Protein AF-A0A8B3NKM3-F1 (afdb_monomer_lite)

Sequence (75 aa):
LLLTLRSNEAYRLLAFDDDLFLSELTKLCRGRLGKMTLASKRHTYPLVTTWAHKFRAPSAALIGDAAIGMHPVTA

Radius of gyration: 18.04 Å; chains: 1; bounding box: 37×20×53 Å

Secondary structure (DSSP, 8-state):
------HHHHHHHHTS-HHHHHHHHHHHTTTTT-S----S-------EEEE-S-SEETTEE--GGGTEEEETS--

pLDDT: mean 87.66, std 10.46, range [41.59, 96.88]

Foldseek 3Di:
DDDDDDPVVVVVLVPDDQVVNQVVVCVVVVVPVPRDHDPDDDDDDDWDWDADPDQDDVVDGQDDSSHTNTVPPDD

Structure (mmCIF, N/CA/C/O backbone):
data_AF-A0A8B3NKM3-F1
#
_entry.id   AF-A0A8B3NKM3-F1
#
loop_
_atom_site.group_PDB
_atom_site.id
_atom_site.type_symbol
_atom_site.label_atom_id
_atom_site.label_alt_id
_atom_site.label_comp_id
_atom_site.label_asym_id
_atom_site.label_entity_id
_atom_site.label_seq_id
_atom_site.pdbx_PDB_ins_code
_atom_site.Cartn_x
_atom_site.Cartn_y
_atom_site.Cartn_z
_atom_site.occupancy
_atom_site.B_iso_or_equiv
_atom_site.auth_seq_id
_atom_site.auth_comp_id
_atom_site.auth_asym_id
_atom_site.auth_atom_id
_atom_site.pdbx_PDB_model_num
ATOM 1 N N . LEU A 1 1 ? -1.087 4.034 11.126 1.00 86.56 1 LEU A N 1
ATOM 2 C CA . LEU A 1 1 ? -0.756 2.592 11.057 1.00 86.56 1 LEU A CA 1
ATOM 3 C C . LEU A 1 1 ? -0.800 2.169 9.595 1.00 86.56 1 LEU A C 1
ATOM 5 O O . LEU A 1 1 ? -1.773 2.509 8.935 1.00 86.56 1 LEU A O 1
ATOM 9 N N . LEU A 1 2 ? 0.232 1.484 9.100 1.00 89.88 2 LEU A N 1
ATOM 10 C CA . LEU A 1 2 ? 0.245 0.873 7.767 1.00 89.88 2 LEU A CA 1
ATOM 11 C C . LEU A 1 2 ? 0.093 -0.642 7.915 1.00 89.88 2 LEU A C 1
ATOM 13 O O . LEU A 1 2 ? 0.758 -1.242 8.758 1.00 89.88 2 LEU A O 1
ATOM 17 N N . LEU A 1 3 ? -0.785 -1.239 7.110 1.00 90.62 3 LEU A N 1
ATOM 18 C CA . LEU A 1 3 ? -1.026 -2.678 7.081 1.00 90.62 3 LEU A CA 1
ATOM 19 C C . LEU A 1 3 ? -0.931 -3.185 5.649 1.00 90.62 3 LEU A C 1
ATOM 21 O O . LEU A 1 3 ? -1.619 -2.679 4.764 1.00 90.62 3 LEU A O 1
ATOM 25 N N . THR A 1 4 ? -0.124 -4.223 5.455 1.00 91.88 4 THR A N 1
ATOM 26 C CA . THR A 1 4 ? -0.074 -4.981 4.206 1.00 91.88 4 THR A CA 1
ATOM 27 C C . THR A 1 4 ? -0.878 -6.256 4.393 1.00 91.88 4 THR A C 1
ATOM 29 O O . THR A 1 4 ? -0.530 -7.093 5.224 1.00 91.88 4 THR A O 1
ATOM 32 N N . LEU A 1 5 ? -1.962 -6.392 3.635 1.00 92.50 5 LEU A N 1
ATOM 33 C CA . LEU A 1 5 ? -2.895 -7.516 3.705 1.00 92.50 5 LEU A CA 1
ATOM 34 C C . LEU A 1 5 ? -3.110 -8.105 2.315 1.00 92.50 5 LEU A C 1
ATOM 36 O O . LEU A 1 5 ? -2.806 -7.469 1.301 1.00 92.50 5 LEU A O 1
ATOM 40 N N . ARG A 1 6 ? -3.682 -9.310 2.249 1.00 92.31 6 ARG A N 1
ATOM 41 C CA . ARG A 1 6 ? -4.209 -9.817 0.979 1.00 92.31 6 ARG A CA 1
ATOM 42 C C . ARG A 1 6 ? -5.376 -8.932 0.528 1.00 92.31 6 ARG A C 1
ATOM 44 O O . ARG A 1 6 ? -6.124 -8.413 1.354 1.00 92.31 6 ARG A O 1
ATOM 51 N N . SER A 1 7 ? -5.554 -8.766 -0.784 1.00 90.31 7 SER A N 1
ATOM 52 C CA . SER A 1 7 ? -6.553 -7.837 -1.335 1.00 90.31 7 SER A CA 1
ATOM 53 C C . SER A 1 7 ? -7.968 -8.119 -0.825 1.00 90.31 7 SER A C 1
ATOM 55 O O . SER A 1 7 ? -8.683 -7.200 -0.444 1.00 90.31 7 SER A O 1
ATOM 57 N N . ASN A 1 8 ? -8.360 -9.393 -0.749 1.00 92.88 8 ASN A N 1
ATOM 58 C CA . ASN A 1 8 ? -9.663 -9.810 -0.226 1.00 92.88 8 ASN A CA 1
ATOM 59 C C . ASN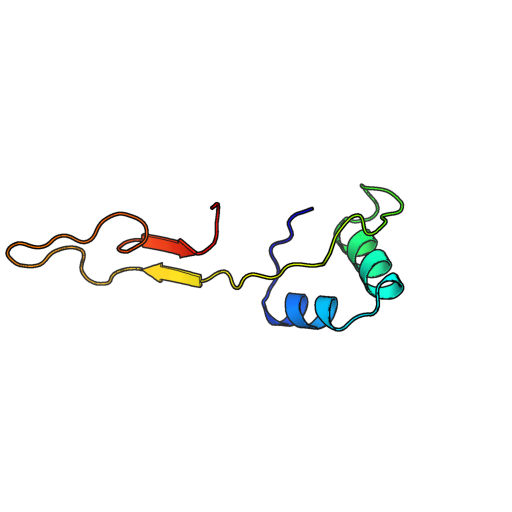 A 1 8 ? -9.868 -9.443 1.256 1.00 92.88 8 ASN A C 1
ATOM 61 O O . ASN A 1 8 ? -10.967 -9.049 1.641 1.00 92.88 8 ASN A O 1
ATOM 65 N N . GLU A 1 9 ? -8.829 -9.550 2.083 1.00 93.38 9 GLU A N 1
ATOM 66 C CA . GLU A 1 9 ? -8.871 -9.165 3.497 1.00 93.38 9 GLU A CA 1
ATOM 67 C C . GLU A 1 9 ? -8.971 -7.647 3.654 1.00 93.38 9 GLU A C 1
ATOM 69 O O . GLU A 1 9 ? -9.780 -7.165 4.447 1.00 93.38 9 GLU A O 1
ATOM 74 N N . ALA A 1 10 ? -8.211 -6.893 2.851 1.00 93.12 10 ALA A N 1
ATOM 75 C CA . ALA A 1 10 ? -8.290 -5.438 2.821 1.00 93.12 10 ALA A CA 1
ATOM 76 C C . ALA A 1 10 ? -9.706 -4.970 2.451 1.00 93.12 10 ALA A C 1
ATOM 78 O O . ALA A 1 10 ? -10.294 -4.181 3.188 1.00 93.12 10 ALA A O 1
ATOM 79 N N . TYR A 1 11 ? -10.295 -5.508 1.375 1.00 91.81 11 TYR A N 1
ATOM 80 C CA . TYR A 1 11 ? -11.670 -5.181 0.976 1.00 91.81 11 TYR A CA 1
ATOM 81 C C . TYR A 1 11 ? -12.693 -5.503 2.066 1.00 91.81 11 TYR A C 1
ATOM 83 O O . TYR A 1 11 ? -13.592 -4.701 2.311 1.00 91.81 11 TYR A O 1
ATOM 91 N N . ARG A 1 12 ? -12.540 -6.638 2.759 1.00 93.06 12 ARG A N 1
ATOM 92 C CA . ARG A 1 12 ? -13.428 -7.009 3.867 1.00 93.06 12 ARG A CA 1
ATOM 93 C C . ARG A 1 12 ? -13.355 -6.003 5.017 1.00 93.06 12 ARG A C 1
ATOM 95 O O . ARG A 1 12 ? -14.397 -5.571 5.491 1.00 93.06 12 ARG A O 1
ATOM 102 N N . LEU A 1 13 ? -12.153 -5.605 5.435 1.00 93.44 13 LEU A N 1
ATOM 103 C CA . LEU A 1 13 ? -11.973 -4.627 6.516 1.00 93.44 13 LEU A CA 1
ATOM 104 C C . LEU A 1 13 ? -12.548 -3.251 6.167 1.00 93.44 13 LEU A C 1
ATOM 106 O O . LEU A 1 13 ? -13.058 -2.555 7.039 1.00 93.44 13 LEU A O 1
ATOM 110 N N . LEU A 1 14 ? -12.472 -2.847 4.901 1.00 91.88 14 LEU A N 1
ATOM 111 C CA . LEU A 1 14 ? -12.977 -1.548 4.451 1.00 91.88 14 LEU A CA 1
ATOM 112 C C . LEU A 1 14 ? -14.498 -1.474 4.387 1.00 91.88 14 LEU A C 1
ATOM 114 O O . LEU A 1 14 ? -15.046 -0.381 4.490 1.00 91.88 14 LEU A O 1
ATOM 118 N N . ALA A 1 15 ? -15.163 -2.616 4.220 1.00 93.75 15 ALA A N 1
ATOM 119 C CA . ALA A 1 15 ? -16.618 -2.702 4.209 1.00 93.75 15 ALA A CA 1
ATOM 120 C C . ALA A 1 15 ? -17.239 -2.581 5.611 1.00 93.75 15 ALA A C 1
ATOM 122 O O . ALA A 1 1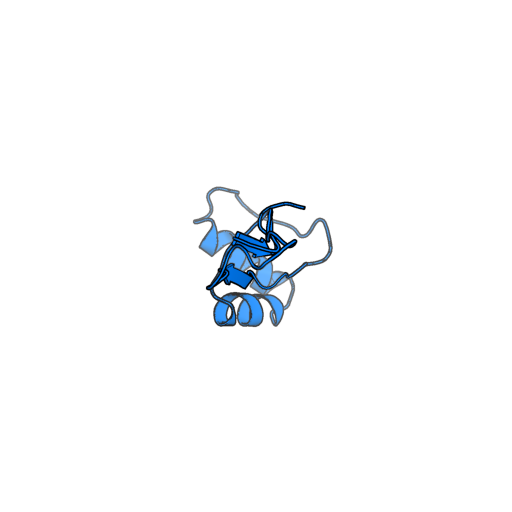5 ? -18.452 -2.423 5.724 1.00 93.75 15 ALA A O 1
ATOM 123 N N . PHE A 1 16 ? -16.433 -2.671 6.672 1.00 94.88 16 PHE A N 1
ATOM 124 C CA . PHE A 1 16 ? -16.914 -2.525 8.040 1.00 94.88 16 PHE A CA 1
ATOM 125 C C . PHE A 1 16 ? -17.214 -1.071 8.400 1.00 94.88 16 PHE A C 1
ATOM 127 O O . PHE A 1 16 ? -16.582 -0.127 7.902 1.00 94.88 16 PHE A O 1
ATOM 134 N N . ASP A 1 17 ? -18.157 -0.914 9.326 1.00 94.62 17 ASP A N 1
ATOM 135 C CA . ASP A 1 17 ? -18.293 0.315 10.095 1.00 94.62 17 ASP A CA 1
ATOM 136 C C . ASP A 1 17 ? -17.047 0.565 10.963 1.00 94.62 17 ASP A C 1
ATOM 138 O O . ASP A 1 17 ? -16.127 -0.256 11.054 1.00 94.62 17 ASP A O 1
ATOM 1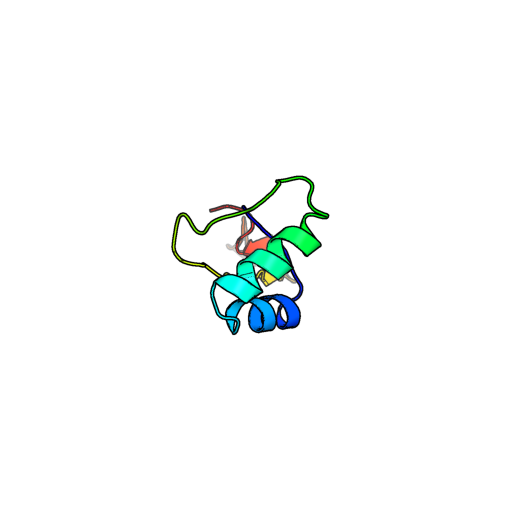42 N N . ASP A 1 18 ? -16.993 1.750 11.561 1.00 93.69 18 ASP A N 1
ATOM 143 C CA . ASP A 1 18 ? -15.812 2.202 12.286 1.00 93.69 18 ASP A CA 1
ATOM 144 C C . ASP A 1 18 ? -15.545 1.370 13.556 1.00 93.69 18 ASP A C 1
ATOM 146 O O . ASP A 1 18 ? -14.385 1.083 13.863 1.00 93.69 18 ASP A O 1
ATOM 150 N N . ASP A 1 19 ? -16.588 0.917 14.257 1.00 93.38 19 ASP A N 1
ATOM 151 C CA . ASP A 1 19 ? -16.455 0.144 15.497 1.00 93.38 19 ASP A CA 1
ATOM 152 C C . ASP A 1 19 ? -15.919 -1.268 15.231 1.00 93.38 19 ASP A C 1
ATOM 154 O O . ASP A 1 19 ? -14.965 -1.723 15.880 1.00 93.38 19 ASP A O 1
ATOM 158 N N . LEU A 1 20 ? -16.481 -1.960 14.236 1.00 94.75 20 LEU A N 1
ATOM 159 C CA . LEU A 1 20 ? -16.004 -3.271 13.805 1.00 94.75 20 LEU A CA 1
ATOM 160 C C . LEU A 1 20 ? -14.594 -3.177 13.222 1.00 94.75 20 LEU A C 1
ATOM 162 O O . LEU A 1 20 ? -13.748 -4.014 13.543 1.00 94.75 20 LEU A O 1
ATOM 166 N N . PHE A 1 21 ? -14.301 -2.138 12.434 1.00 94.56 21 PHE A N 1
ATOM 167 C CA . PHE A 1 21 ? -12.960 -1.902 11.906 1.00 94.56 21 PHE A CA 1
ATOM 168 C C . PHE A 1 21 ? -11.922 -1.769 13.028 1.00 94.56 21 PHE A C 1
ATOM 170 O O . PHE A 1 21 ? -10.889 -2.436 12.984 1.00 94.56 21 PHE A O 1
ATOM 177 N N . LEU A 1 22 ? -12.186 -0.951 14.052 1.00 94.25 22 LEU A N 1
ATOM 178 C CA . LEU A 1 22 ? -11.259 -0.738 15.171 1.00 94.25 22 LEU A CA 1
ATOM 179 C C . LEU A 1 22 ? -11.071 -1.997 16.030 1.00 94.25 22 LEU A C 1
ATOM 181 O O . LEU A 1 22 ? -9.955 -2.273 16.487 1.00 94.25 22 LEU A O 1
ATOM 185 N N . SER A 1 23 ? -12.135 -2.779 16.225 1.00 93.50 23 SER A N 1
ATOM 186 C CA . SER A 1 23 ? -12.075 -4.069 16.920 1.00 93.50 23 SER A CA 1
ATOM 187 C C . SER A 1 23 ? -11.176 -5.060 16.177 1.00 93.50 23 SER A C 1
ATOM 189 O O . SER A 1 23 ? -10.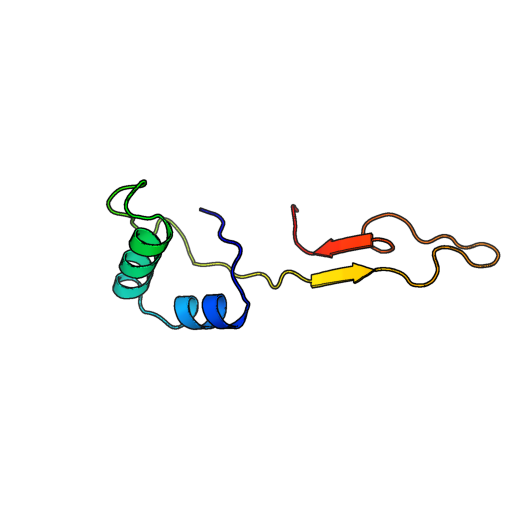240 -5.616 16.761 1.00 93.50 23 SER A O 1
ATOM 191 N N . GLU A 1 24 ? -11.383 -5.223 14.870 1.00 93.62 24 GLU A N 1
ATOM 192 C CA . GLU A 1 24 ? -10.562 -6.108 14.040 1.00 93.62 24 GLU A CA 1
ATOM 193 C C . GLU A 1 24 ? -9.116 -5.615 13.925 1.00 93.62 24 GLU A C 1
ATOM 195 O O . GLU A 1 24 ? -8.181 -6.412 14.003 1.00 93.62 24 GLU A O 1
ATOM 200 N N . LEU A 1 25 ? -8.900 -4.300 13.850 1.00 93.19 25 LEU A N 1
ATOM 201 C CA . LEU A 1 25 ? -7.566 -3.704 13.845 1.00 93.19 25 LEU A CA 1
ATOM 202 C C . LEU A 1 25 ? -6.796 -4.026 15.131 1.00 93.19 25 LEU A C 1
ATOM 204 O O . LEU A 1 25 ? -5.633 -4.432 15.093 1.00 93.19 25 LEU A O 1
ATOM 208 N N . THR A 1 26 ? -7.473 -3.914 16.274 1.00 92.81 26 THR A N 1
ATOM 209 C CA . THR A 1 26 ? -6.905 -4.253 17.581 1.00 92.81 26 THR A CA 1
ATOM 210 C C . THR A 1 26 ? -6.537 -5.738 17.645 1.00 92.81 26 THR A C 1
ATOM 212 O O . THR A 1 26 ? -5.454 -6.082 18.131 1.00 92.81 26 THR A O 1
ATOM 215 N N . LYS A 1 27 ? -7.386 -6.626 17.107 1.00 92.19 27 LYS A N 1
ATOM 216 C CA . LYS A 1 27 ? -7.108 -8.070 17.013 1.00 92.19 27 LYS A CA 1
ATOM 217 C C . LYS A 1 27 ? -5.913 -8.373 16.108 1.00 92.19 27 LYS A C 1
ATOM 219 O O . LYS A 1 27 ? -5.037 -9.133 16.519 1.00 92.19 27 LYS A O 1
ATOM 224 N N . LEU A 1 28 ? -5.821 -7.749 14.930 1.00 91.31 28 LEU A N 1
ATOM 225 C CA . LEU A 1 28 ? -4.683 -7.896 14.008 1.00 91.31 28 LEU A CA 1
ATOM 226 C C . LEU A 1 28 ? -3.363 -7.474 14.665 1.00 91.31 28 LEU A C 1
ATOM 228 O O . LEU A 1 28 ? -2.345 -8.153 14.528 1.00 91.31 28 LEU A O 1
ATOM 232 N N . CYS A 1 29 ? -3.390 -6.403 15.460 1.00 92.12 29 CYS A N 1
ATOM 233 C CA . CYS A 1 29 ? -2.252 -5.955 16.261 1.00 92.12 29 CYS A CA 1
ATOM 234 C C . CYS A 1 29 ? -2.059 -6.746 17.571 1.00 92.12 29 CYS A C 1
ATOM 236 O O . CYS A 1 29 ? -1.207 -6.381 18.386 1.00 92.12 29 CYS A O 1
ATOM 238 N N . ARG A 1 30 ? -2.828 -7.822 17.795 1.00 93.12 30 ARG A N 1
ATOM 239 C CA . ARG A 1 30 ? -2.806 -8.671 19.000 1.00 93.12 30 ARG A CA 1
ATOM 240 C C . ARG A 1 30 ? -2.946 -7.873 20.304 1.00 93.12 30 ARG A C 1
ATOM 242 O O . ARG A 1 30 ? -2.302 -8.193 21.298 1.00 93.12 30 ARG A O 1
ATOM 249 N N . GLY A 1 31 ? -3.705 -6.778 20.280 1.00 91.19 31 GLY A N 1
ATOM 250 C CA . GLY A 1 31 ? -3.906 -5.883 21.424 1.00 91.19 31 GLY A CA 1
ATOM 251 C C . GLY A 1 31 ? -2.674 -5.081 21.861 1.00 91.19 31 GLY A C 1
ATOM 252 O O . GLY A 1 31 ? -2.756 -4.324 22.823 1.00 91.19 31 GLY A O 1
ATOM 253 N N . ARG A 1 32 ? -1.534 -5.186 21.162 1.00 92.88 32 ARG A N 1
ATOM 254 C CA . ARG A 1 32 ? -0.262 -4.567 21.585 1.00 92.88 32 ARG A CA 1
ATOM 255 C C . ARG A 1 32 ? -0.261 -3.039 21.553 1.00 92.88 32 ARG A C 1
ATOM 257 O O . ARG A 1 32 ? 0.603 -2.432 22.173 1.00 92.88 32 ARG A O 1
ATOM 264 N N . LEU A 1 33 ? -1.189 -2.438 20.812 1.00 91.31 33 LEU A N 1
ATOM 265 C CA . LEU A 1 33 ? -1.327 -0.985 20.675 1.00 91.31 33 LEU A CA 1
ATOM 266 C C . LEU A 1 33 ? -2.443 -0.408 21.564 1.00 91.31 33 LEU A C 1
ATOM 268 O O . LEU A 1 33 ? -2.726 0.783 21.485 1.00 91.31 33 LEU A O 1
ATOM 272 N N . GLY A 1 34 ? -3.069 -1.235 22.410 1.00 91.00 34 GLY A N 1
ATOM 273 C CA . GLY A 1 34 ? -4.194 -0.824 23.246 1.00 91.00 34 GLY A CA 1
ATOM 274 C C . GLY A 1 34 ? -5.462 -0.519 22.443 1.00 91.00 34 GLY A C 1
ATOM 275 O O . GLY A 1 34 ? -5.625 -0.967 21.307 1.00 91.00 34 GLY A O 1
ATOM 276 N N . LYS A 1 35 ? -6.384 0.229 23.059 1.00 88.44 35 LYS A N 1
ATOM 277 C CA . LYS A 1 35 ? -7.632 0.656 22.417 1.00 88.44 35 LYS A CA 1
ATOM 278 C C . LYS A 1 35 ? -7.329 1.719 21.360 1.00 88.44 35 LYS A C 1
ATOM 280 O O . LYS A 1 35 ? -6.812 2.784 21.685 1.00 88.44 35 LYS A O 1
ATOM 285 N N . MET A 1 36 ? -7.678 1.430 20.111 1.00 90.00 36 MET A N 1
ATOM 286 C CA . MET A 1 36 ? -7.421 2.309 18.970 1.00 90.00 36 MET A CA 1
ATOM 287 C C . MET A 1 36 ? -8.634 3.195 18.660 1.00 90.00 36 MET A C 1
ATOM 289 O O . MET A 1 36 ? -9.774 2.800 18.893 1.00 90.00 36 MET A O 1
ATOM 293 N N . THR A 1 37 ? -8.385 4.377 18.098 1.00 92.12 37 THR A N 1
ATOM 294 C CA . THR A 1 37 ? -9.408 5.300 17.583 1.00 92.12 37 THR A CA 1
ATOM 295 C C . THR A 1 37 ? -9.036 5.764 16.174 1.00 92.12 37 THR A C 1
ATOM 297 O O . THR A 1 37 ? -7.863 5.740 15.788 1.00 92.12 37 THR A O 1
ATOM 300 N N . LEU A 1 38 ? -10.031 6.169 15.379 1.00 92.38 38 LEU A N 1
ATOM 301 C CA . LEU A 1 38 ? -9.791 6.738 14.052 1.00 92.38 38 LEU A CA 1
ATOM 302 C C . LEU A 1 38 ? -9.366 8.205 14.175 1.00 92.38 38 LEU A C 1
ATOM 304 O O . LEU A 1 38 ? -10.129 9.043 14.644 1.00 92.38 38 LEU A O 1
ATOM 308 N N . ALA A 1 39 ? -8.150 8.509 13.721 1.00 92.62 39 ALA A N 1
ATOM 309 C CA . ALA A 1 39 ? -7.631 9.877 13.636 1.00 92.62 39 ALA A CA 1
ATOM 310 C C . ALA A 1 39 ? -7.792 10.497 12.233 1.00 92.62 39 ALA A C 1
ATOM 312 O O . ALA A 1 39 ? -7.602 11.698 12.058 1.00 92.62 39 ALA A O 1
ATOM 313 N N . SER A 1 40 ? -8.104 9.685 11.218 1.00 91.75 40 SER A N 1
ATOM 314 C CA . SER A 1 40 ? -8.221 10.108 9.820 1.00 91.75 40 SER A CA 1
ATOM 315 C C . SER A 1 40 ? -9.072 9.131 9.003 1.00 91.75 40 SER A C 1
ATOM 317 O O . SER A 1 40 ? -9.461 8.063 9.484 1.00 91.75 40 SER A O 1
ATOM 319 N N . LYS A 1 41 ? -9.352 9.492 7.742 1.00 91.31 41 LYS A N 1
ATOM 320 C CA . LYS A 1 41 ? -10.000 8.591 6.781 1.00 91.31 41 LYS A CA 1
ATOM 321 C C . LYS A 1 41 ? -9.119 7.372 6.487 1.00 91.31 41 LYS A C 1
ATOM 323 O O . LYS A 1 41 ? -7.890 7.440 6.500 1.00 91.31 41 LYS A O 1
ATOM 328 N N . ARG A 1 42 ? -9.780 6.257 6.182 1.0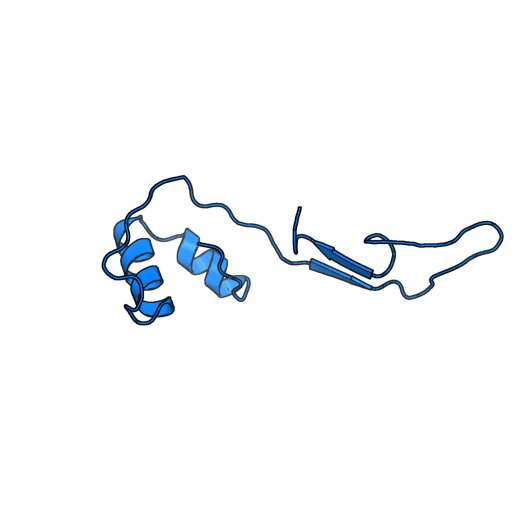0 91.44 42 ARG A N 1
ATOM 329 C CA . ARG A 1 42 ? -9.152 5.005 5.749 1.00 91.44 42 ARG A CA 1
ATOM 330 C C . ARG A 1 42 ? -8.713 5.138 4.286 1.00 91.44 42 ARG A C 1
ATOM 332 O O . ARG A 1 42 ? -9.495 5.583 3.451 1.00 91.44 42 ARG A O 1
ATOM 339 N N . HIS A 1 43 ? -7.474 4.750 3.988 1.00 90.25 43 HIS A N 1
ATOM 340 C CA . HIS A 1 43 ? -6.899 4.786 2.641 1.00 90.25 43 HIS A CA 1
ATOM 341 C C . HIS A 1 43 ? -6.392 3.408 2.231 1.00 90.25 43 HIS A C 1
ATOM 343 O O . HIS A 1 43 ? -5.942 2.629 3.072 1.00 90.25 43 HIS A O 1
ATOM 349 N N . THR A 1 44 ? -6.480 3.110 0.935 1.00 89.69 44 THR A N 1
ATOM 350 C CA . THR A 1 44 ? -6.266 1.762 0.403 1.00 89.69 44 THR A CA 1
ATOM 351 C C . THR A 1 44 ? -5.551 1.860 -0.922 1.00 89.69 44 THR A C 1
ATOM 353 O O . THR A 1 44 ? -6.016 2.575 -1.810 1.00 89.69 44 THR A O 1
ATOM 356 N N . TYR A 1 45 ? -4.467 1.110 -1.070 1.00 88.06 45 TYR A N 1
ATOM 357 C CA . TYR A 1 45 ? -3.679 1.113 -2.290 1.00 88.06 45 TYR A CA 1
ATOM 358 C C . TYR A 1 45 ? -3.339 -0.333 -2.652 1.00 88.06 45 TYR A C 1
ATOM 360 O O . TYR A 1 45 ? -2.795 -1.047 -1.804 1.00 88.06 45 TYR A O 1
ATOM 368 N N . PRO A 1 46 ? -3.693 -0.810 -3.859 1.00 85.12 46 PRO A N 1
ATOM 369 C CA . PRO A 1 46 ? -3.285 -2.136 -4.290 1.00 85.12 46 PRO A CA 1
ATOM 370 C C . PRO A 1 46 ? -1.764 -2.162 -4.447 1.00 85.12 46 PRO A C 1
ATOM 372 O O . PRO A 1 46 ? -1.199 -1.304 -5.118 1.00 85.12 46 PRO A O 1
ATOM 375 N N . LEU A 1 47 ? -1.114 -3.152 -3.835 1.00 86.19 47 LEU A N 1
ATOM 376 C CA . LEU A 1 47 ? 0.311 -3.402 -4.029 1.00 86.19 47 LEU A CA 1
ATOM 377 C C . LEU A 1 47 ? 0.493 -4.263 -5.277 1.00 86.19 47 LEU A C 1
ATOM 379 O O . LEU A 1 47 ? 0.150 -5.446 -5.283 1.00 86.19 47 LEU A O 1
ATOM 383 N N . VAL A 1 48 ? 1.011 -3.654 -6.335 1.00 82.50 48 VAL A N 1
ATOM 384 C CA . VAL A 1 48 ? 1.283 -4.278 -7.628 1.00 82.50 48 VAL A CA 1
ATOM 385 C C . VAL A 1 48 ? 2.788 -4.347 -7.826 1.00 82.50 48 VAL A C 1
ATOM 387 O O . VAL A 1 48 ? 3.493 -3.359 -7.643 1.00 82.50 48 VAL A O 1
ATOM 390 N N . THR A 1 49 ? 3.287 -5.515 -8.216 1.00 83.00 49 THR A N 1
ATOM 391 C CA . THR A 1 49 ? 4.697 -5.691 -8.568 1.00 83.00 49 THR A CA 1
ATOM 392 C C . THR A 1 49 ? 4.852 -5.678 -10.081 1.00 83.00 49 THR A C 1
ATOM 394 O O . THR A 1 49 ? 4.220 -6.465 -10.783 1.00 83.00 49 THR A O 1
ATOM 397 N N . THR A 1 50 ? 5.721 -4.804 -10.571 1.00 82.62 50 THR A N 1
ATOM 398 C CA . THR A 1 50 ? 6.173 -4.775 -11.958 1.00 82.62 50 THR A CA 1
ATOM 399 C C . THR A 1 50 ? 7.485 -5.538 -12.059 1.00 82.62 50 THR A C 1
ATOM 401 O O . THR A 1 50 ? 8.408 -5.310 -11.275 1.00 82.62 50 THR A O 1
ATOM 404 N N . TRP A 1 51 ? 7.578 -6.425 -13.049 1.00 86.00 51 TRP A N 1
ATOM 405 C CA . TRP A 1 51 ? 8.815 -7.107 -13.409 1.00 86.00 51 TRP A CA 1
ATOM 406 C C . TRP A 1 51 ? 8.984 -7.107 -14.924 1.00 86.00 51 TRP A C 1
ATOM 408 O O . TRP A 1 51 ? 8.203 -7.724 -15.651 1.00 86.00 51 TRP A O 1
ATOM 418 N N . ALA A 1 52 ? 10.012 -6.426 -15.415 1.00 87.06 52 ALA A N 1
ATOM 419 C CA . ALA A 1 52 ? 10.298 -6.389 -16.834 1.00 87.06 52 ALA A CA 1
ATOM 420 C C . ALA A 1 52 ? 10.888 -7.712 -17.329 1.00 87.06 52 ALA A C 1
ATOM 422 O O . ALA A 1 52 ? 11.860 -8.238 -16.791 1.00 87.06 52 ALA A O 1
ATOM 423 N N . HIS A 1 53 ? 10.353 -8.220 -18.436 1.00 89.69 53 HIS A N 1
ATOM 424 C CA . HIS A 1 53 ? 10.935 -9.377 -19.122 1.00 89.69 53 HIS A CA 1
ATOM 425 C C . HIS A 1 53 ? 12.157 -9.007 -19.979 1.00 89.69 53 HIS A C 1
ATOM 427 O O . HIS A 1 53 ? 12.971 -9.869 -20.305 1.00 89.69 53 HIS A O 1
ATOM 433 N N . LYS A 1 54 ? 12.293 -7.729 -20.359 1.00 89.06 54 LYS A N 1
ATOM 434 C CA . LYS A 1 54 ? 13.427 -7.186 -21.117 1.00 89.06 54 LYS A CA 1
ATOM 435 C C . LYS A 1 54 ? 13.808 -5.818 -20.561 1.00 89.06 54 LYS A C 1
ATOM 437 O O . LYS A 1 54 ? 12.963 -4.938 -20.466 1.00 89.06 54 LYS A O 1
ATOM 442 N N . PHE A 1 55 ? 15.091 -5.638 -20.260 1.00 90.06 55 PHE A N 1
ATOM 443 C CA . PHE A 1 55 ? 15.624 -4.407 -19.663 1.00 90.06 55 PHE A CA 1
ATOM 444 C C . PHE A 1 55 ? 16.272 -3.455 -20.678 1.00 90.06 55 PHE A C 1
ATOM 446 O O . PHE A 1 55 ? 16.605 -2.323 -20.340 1.00 90.06 55 PHE A O 1
ATOM 453 N N . ARG A 1 56 ? 16.473 -3.899 -21.925 1.00 92.62 56 ARG A N 1
ATOM 454 C CA . ARG A 1 56 ? 17.088 -3.091 -22.986 1.00 92.62 56 ARG A CA 1
ATOM 455 C C . ARG A 1 56 ? 16.537 -3.419 -24.369 1.00 92.62 56 ARG A C 1
ATOM 457 O O . ARG A 1 56 ? 16.123 -4.551 -24.626 1.00 92.62 56 ARG A O 1
ATOM 464 N N . ALA A 1 57 ? 16.640 -2.446 -25.262 1.00 93.38 57 ALA A N 1
ATOM 465 C CA . ALA A 1 57 ? 16.454 -2.549 -26.704 1.00 93.38 57 ALA A CA 1
ATOM 466 C C . ALA A 1 57 ? 17.500 -1.650 -27.404 1.00 93.38 57 ALA A C 1
ATOM 468 O O . ALA A 1 57 ? 18.179 -0.878 -26.720 1.00 93.38 57 ALA A O 1
ATOM 469 N N . PRO A 1 58 ? 17.692 -1.729 -28.734 1.00 96.88 58 PRO A N 1
ATOM 470 C CA . PRO A 1 58 ? 18.548 -0.773 -29.434 1.00 96.88 58 PRO A CA 1
ATOM 471 C C . PRO A 1 58 ? 18.134 0.667 -29.095 1.00 96.88 58 PRO A C 1
ATOM 473 O O . PRO A 1 58 ? 16.968 1.024 -29.240 1.00 96.88 58 PRO A O 1
ATOM 476 N N . SER A 1 59 ? 19.081 1.458 -28.589 1.00 95.06 59 SER A N 1
ATOM 477 C CA . SER A 1 59 ? 18.884 2.854 -28.159 1.00 95.06 59 SER A CA 1
ATOM 478 C C . SER A 1 59 ? 17.894 3.089 -27.003 1.00 95.06 59 SER A C 1
ATOM 480 O O . SER A 1 59 ? 17.499 4.231 -26.780 1.00 95.06 59 SER A O 1
ATOM 482 N N . ALA A 1 60 ? 17.509 2.059 -26.238 1.00 93.69 60 ALA A N 1
ATOM 483 C CA . ALA A 1 60 ? 16.616 2.214 -25.086 1.00 93.69 60 ALA A CA 1
ATOM 484 C C . ALA A 1 60 ? 16.969 1.271 -23.925 1.00 93.69 60 ALA A C 1
ATOM 486 O O . ALA A 1 60 ? 17.338 0.111 -24.123 1.00 93.69 60 ALA A O 1
ATOM 487 N N . ALA A 1 61 ? 16.795 1.755 -22.697 1.00 92.81 61 ALA A N 1
ATOM 488 C CA . ALA A 1 61 ? 16.953 0.978 -21.473 1.00 92.81 61 ALA A CA 1
ATOM 489 C C . ALA A 1 61 ? 15.791 1.260 -20.517 1.00 92.81 61 ALA A C 1
ATOM 491 O O . ALA A 1 61 ? 15.276 2.376 -20.467 1.00 92.81 61 ALA A O 1
ATOM 492 N N . LEU A 1 62 ? 15.386 0.239 -19.767 1.00 91.38 62 LEU A N 1
ATOM 493 C CA . LEU A 1 62 ? 14.334 0.318 -18.763 1.00 91.38 62 LEU A CA 1
ATOM 494 C C . LEU A 1 62 ? 14.980 0.359 -17.376 1.00 91.38 62 LEU A C 1
ATOM 496 O O . LEU A 1 62 ? 15.756 -0.533 -17.030 1.00 91.38 62 LEU A O 1
ATOM 500 N N . ILE A 1 63 ? 14.671 1.398 -16.599 1.00 89.44 63 ILE A N 1
ATOM 501 C CA . ILE A 1 63 ? 15.282 1.674 -15.291 1.00 89.44 63 ILE A CA 1
ATOM 502 C C . ILE A 1 63 ? 14.221 2.034 -14.243 1.00 89.44 63 ILE A C 1
ATOM 504 O O . ILE A 1 63 ? 13.117 2.452 -14.593 1.00 89.44 63 ILE A O 1
ATOM 508 N N . GLY A 1 64 ? 14.567 1.897 -12.959 1.00 85.25 64 GLY A N 1
ATOM 509 C CA . GLY A 1 64 ? 13.681 2.233 -11.836 1.00 85.25 64 GLY A CA 1
ATOM 510 C C . GLY A 1 64 ? 12.410 1.379 -11.787 1.00 85.25 64 GLY A C 1
ATOM 511 O O . GLY A 1 64 ? 12.415 0.235 -12.247 1.00 85.25 64 GLY A O 1
ATOM 512 N N . ASP A 1 65 ? 11.314 1.956 -11.285 1.00 83.00 65 ASP A N 1
ATOM 513 C CA . ASP A 1 65 ? 10.012 1.279 -11.136 1.00 83.00 65 ASP A CA 1
ATOM 514 C C . ASP A 1 65 ? 9.417 0.789 -12.460 1.00 83.00 65 ASP A C 1
ATOM 516 O O . ASP A 1 65 ? 8.618 -0.150 -12.483 1.00 83.00 65 ASP A O 1
ATOM 520 N N . ALA A 1 66 ? 9.829 1.395 -13.577 1.00 79.69 66 ALA A N 1
ATOM 521 C CA . ALA A 1 66 ? 9.450 0.931 -14.902 1.00 79.69 66 ALA A CA 1
ATOM 522 C C . ALA A 1 66 ? 10.047 -0.456 -15.209 1.00 79.69 66 ALA A C 1
ATOM 524 O O . ALA A 1 66 ? 9.470 -1.205 -15.993 1.00 79.69 66 ALA A O 1
ATOM 525 N N . ALA A 1 67 ? 11.182 -0.806 -14.592 1.00 77.56 67 ALA A N 1
ATOM 526 C CA . ALA A 1 67 ? 11.904 -2.058 -14.800 1.00 77.56 67 ALA A CA 1
ATOM 527 C C . ALA A 1 67 ? 11.581 -3.109 -13.733 1.00 77.56 67 ALA A C 1
ATOM 529 O O . ALA A 1 67 ? 11.254 -4.253 -14.053 1.00 77.56 67 ALA A O 1
ATOM 530 N N . ILE A 1 68 ? 11.692 -2.725 -12.464 1.00 76.00 68 ILE A N 1
ATOM 531 C CA . ILE A 1 68 ? 11.368 -3.547 -11.299 1.00 76.00 68 ILE A CA 1
ATOM 532 C C . ILE A 1 68 ? 10.826 -2.586 -10.254 1.00 76.00 68 ILE A C 1
ATOM 534 O O . ILE A 1 68 ? 11.544 -1.693 -9.814 1.00 76.00 68 ILE A O 1
ATOM 538 N N . GLY A 1 69 ? 9.580 -2.776 -9.847 1.00 77.00 69 GLY A N 1
ATOM 539 C CA . GLY A 1 69 ? 8.946 -1.888 -8.882 1.00 77.00 69 GLY A CA 1
ATOM 540 C C . GLY A 1 69 ? 7.854 -2.600 -8.110 1.00 77.00 69 GLY A C 1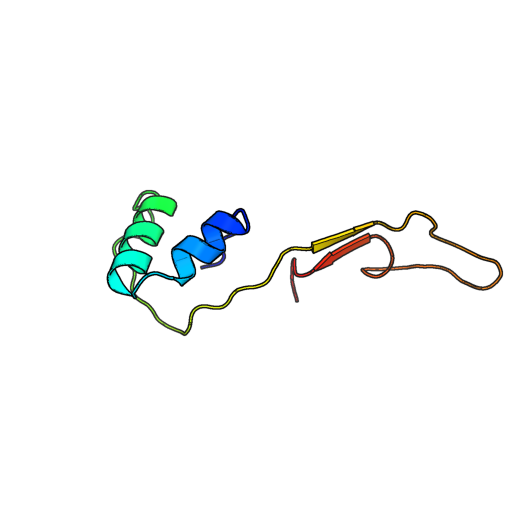
ATOM 541 O O . GLY A 1 69 ? 7.255 -3.559 -8.595 1.00 77.00 69 GLY A O 1
ATOM 542 N N . MET A 1 70 ? 7.579 -2.125 -6.903 1.00 77.19 70 MET A N 1
ATOM 543 C CA . MET A 1 70 ? 6.356 -2.458 -6.185 1.00 77.19 70 MET A CA 1
ATOM 544 C C . MET A 1 70 ? 5.612 -1.154 -5.949 1.00 77.19 70 MET A C 1
ATOM 546 O O . MET A 1 70 ? 6.007 -0.348 -5.115 1.00 77.19 70 MET A O 1
ATOM 550 N N . HIS A 1 71 ? 4.548 -0.928 -6.705 1.00 66.38 71 HIS A N 1
ATOM 551 C CA . HIS A 1 71 ? 3.700 0.238 -6.539 1.00 66.38 71 HIS A CA 1
ATOM 552 C C . HIS A 1 71 ? 2.560 -0.102 -5.571 1.00 66.38 71 HIS A C 1
ATOM 554 O O . HIS A 1 71 ? 1.827 -1.043 -5.861 1.00 66.38 71 HIS A O 1
ATOM 560 N N . PRO A 1 72 ? 2.327 0.628 -4.468 1.00 60.66 72 PRO A N 1
ATOM 561 C CA . PRO A 1 72 ? 3.213 1.551 -3.761 1.00 60.66 72 PRO A CA 1
ATOM 562 C C . PRO A 1 72 ? 3.856 0.902 -2.521 1.00 60.66 72 PRO A C 1
ATOM 564 O O . PRO A 1 72 ? 3.238 0.776 -1.465 1.00 60.66 72 PRO A O 1
ATOM 567 N N . VAL A 1 73 ? 5.137 0.561 -2.613 1.00 56.25 73 VAL A N 1
ATOM 568 C CA . VAL A 1 73 ? 6.038 0.498 -1.460 1.00 56.25 73 VAL A CA 1
ATOM 569 C C . VAL A 1 73 ? 6.854 1.783 -1.515 1.00 56.25 73 VAL A C 1
ATOM 571 O O . VAL A 1 73 ? 7.751 1.911 -2.335 1.00 56.25 73 VAL A O 1
ATOM 574 N N . THR A 1 74 ? 6.445 2.740 -0.673 1.00 41.59 74 THR A N 1
ATOM 575 C CA . THR A 1 74 ? 6.927 4.132 -0.547 1.00 41.59 74 THR A CA 1
ATOM 576 C C . THR A 1 74 ? 6.728 5.023 -1.781 1.00 41.59 74 THR A C 1
ATOM 578 O O . THR A 1 74 ? 7.481 4.943 -2.743 1.00 41.59 74 THR A O 1
ATOM 581 N N . ALA A 1 75 ? 5.725 5.908 -1.711 1.00 43.28 75 ALA A N 1
ATOM 582 C CA . ALA A 1 75 ? 5.905 7.274 -2.205 1.00 43.28 75 ALA A CA 1
ATOM 583 C C . ALA A 1 75 ? 6.651 8.079 -1.132 1.00 43.28 75 ALA A C 1
ATOM 585 O O . ALA A 1 75 ? 6.464 7.736 0.063 1.00 43.28 75 ALA A O 1
#